Protein AF-A0A6B3EI18-F1 (afdb_monomer_lite)

Structure (mmCIF, N/CA/C/O backbone):
data_AF-A0A6B3EI18-F1
#
_entry.id   AF-A0A6B3EI18-F1
#
loop_
_atom_site.group_PDB
_atom_site.id
_atom_site.type_symbol
_atom_site.label_atom_id
_atom_site.label_alt_id
_atom_site.label_comp_id
_atom_site.label_asym_id
_atom_site.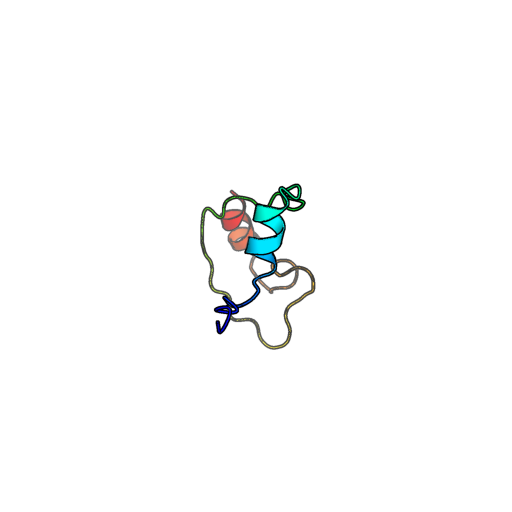label_entity_id
_atom_site.label_seq_id
_atom_site.pdbx_PDB_ins_code
_atom_site.Cartn_x
_atom_site.Cartn_y
_atom_site.Cartn_z
_atom_site.occupancy
_atom_site.B_iso_or_equiv
_atom_site.auth_seq_id
_atom_site.auth_comp_id
_atom_site.auth_asym_id
_atom_site.auth_atom_id
_atom_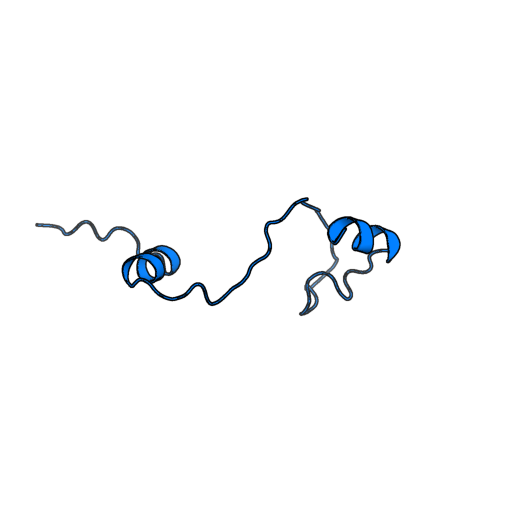site.pdbx_PDB_model_num
ATOM 1 N N . MET A 1 1 ? -9.658 -20.729 37.563 1.00 39.03 1 MET A N 1
ATOM 2 C CA . MET A 1 1 ? -10.242 -20.328 36.267 1.00 39.03 1 MET A CA 1
ATOM 3 C C . MET A 1 1 ? -9.111 -19.759 35.437 1.00 39.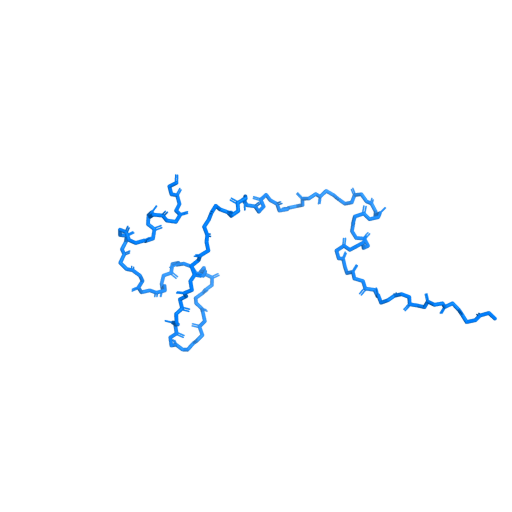03 1 MET A C 1
ATOM 5 O O . MET A 1 1 ? -8.638 -18.683 35.763 1.00 39.03 1 MET A O 1
ATOM 9 N N . ALA A 1 2 ? -8.588 -20.519 34.475 1.00 53.59 2 ALA A N 1
ATOM 10 C CA . ALA A 1 2 ? -7.600 -19.983 33.548 1.00 53.59 2 ALA A CA 1
ATOM 11 C C . ALA A 1 2 ? -8.350 -19.048 32.596 1.00 53.59 2 ALA A C 1
ATOM 13 O O . ALA A 1 2 ? -9.153 -19.514 31.788 1.00 53.59 2 ALA A O 1
ATOM 14 N N . GLU A 1 3 ? -8.162 -17.739 32.755 1.00 57.78 3 GLU A N 1
ATOM 15 C CA . GLU A 1 3 ? -8.586 -16.787 31.738 1.00 57.78 3 GLU A CA 1
ATOM 16 C C . GLU A 1 3 ? -7.886 -17.171 30.439 1.00 57.78 3 GLU A C 1
ATOM 18 O O . GLU A 1 3 ? -6.658 -17.230 30.353 1.00 57.78 3 GLU A O 1
ATOM 23 N N . ASN A 1 4 ? -8.693 -17.501 29.437 1.00 60.75 4 ASN A N 1
ATOM 24 C CA . ASN A 1 4 ? -8.239 -17.612 28.070 1.00 60.75 4 ASN A CA 1
ATOM 25 C C . ASN A 1 4 ? -7.729 -16.223 27.672 1.00 60.75 4 ASN A C 1
ATOM 27 O O . ASN A 1 4 ? -8.524 -15.358 27.307 1.00 60.75 4 ASN A O 1
ATOM 31 N N . LEU A 1 5 ? -6.421 -15.989 27.804 1.00 64.06 5 LEU A N 1
ATOM 32 C CA . LEU A 1 5 ? -5.747 -14.821 27.248 1.00 64.06 5 LEU A CA 1
ATOM 33 C C . LEU A 1 5 ? -5.810 -14.962 25.727 1.00 64.06 5 LEU A C 1
ATOM 35 O O . LEU A 1 5 ? -4.845 -15.373 25.079 1.00 64.06 5 LEU A O 1
ATOM 39 N N . ALA A 1 6 ? -6.981 -14.677 25.155 1.00 70.88 6 ALA A N 1
ATOM 40 C CA . ALA A 1 6 ? -7.122 -14.461 23.731 1.00 70.88 6 ALA A CA 1
ATOM 41 C C . ALA A 1 6 ? -5.988 -13.514 23.324 1.00 70.88 6 ALA A C 1
ATOM 43 O O . ALA A 1 6 ? -5.776 -12.486 23.973 1.00 70.88 6 ALA A O 1
ATOM 44 N N . ARG A 1 7 ? -5.192 -13.919 22.326 1.00 83.62 7 ARG A N 1
ATOM 45 C CA . ARG A 1 7 ? -4.007 -13.163 21.902 1.00 83.62 7 ARG A CA 1
ATOM 46 C C . ARG A 1 7 ? -4.377 -11.692 21.742 1.00 83.62 7 ARG A C 1
ATOM 48 O O . ARG A 1 7 ? -5.364 -11.370 21.086 1.00 83.62 7 ARG A O 1
ATOM 55 N N . PHE A 1 8 ? -3.583 -10.816 22.347 1.00 86.38 8 PHE A N 1
ATOM 56 C CA . PHE A 1 8 ? -3.795 -9.385 22.219 1.00 86.38 8 PHE A CA 1
ATOM 57 C C . PHE A 1 8 ? -3.435 -8.936 20.801 1.00 86.38 8 PHE A C 1
ATOM 59 O O . PHE A 1 8 ? -2.301 -9.109 20.355 1.00 86.38 8 PHE A O 1
ATOM 66 N N . PHE A 1 9 ? -4.399 -8.331 20.110 1.00 86.50 9 PHE A N 1
ATOM 67 C CA . PHE A 1 9 ? -4.198 -7.703 18.811 1.00 86.50 9 PHE A CA 1
ATOM 68 C C . PHE A 1 9 ? -4.488 -6.210 18.932 1.00 86.50 9 PHE A C 1
ATOM 70 O O . PHE A 1 9 ? -5.598 -5.818 19.296 1.00 86.50 9 PHE A O 1
ATOM 77 N N . CYS A 1 10 ? -3.511 -5.367 18.584 1.00 89.31 10 CYS A N 1
ATOM 78 C CA . CYS A 1 10 ? -3.650 -3.910 18.671 1.00 89.31 10 CYS A CA 1
ATOM 79 C C . CYS A 1 10 ? -4.877 -3.392 17.903 1.00 89.31 10 CYS A C 1
ATOM 81 O O . CYS A 1 10 ? -5.576 -2.511 18.396 1.00 89.31 10 CYS A O 1
ATOM 83 N N . ALA A 1 11 ? -5.160 -3.971 16.730 1.00 86.31 11 ALA A N 1
ATOM 84 C CA . ALA A 1 11 ? -6.306 -3.595 15.905 1.00 86.31 11 ALA A CA 1
ATOM 85 C C . ALA A 1 11 ? -7.651 -3.884 16.595 1.00 86.31 11 ALA A C 1
ATOM 87 O O . ALA A 1 11 ? -8.530 -3.027 16.601 1.00 86.31 11 ALA A O 1
ATOM 88 N N . GLU A 1 12 ? -7.805 -5.054 17.224 1.00 90.44 12 GLU A N 1
ATOM 89 C CA . GLU A 1 12 ? -9.038 -5.404 17.943 1.00 90.44 12 GLU A CA 1
ATOM 90 C C . GLU A 1 12 ? -9.239 -4.534 19.185 1.00 90.44 12 GLU A C 1
ATOM 92 O O . GLU A 1 12 ? -10.338 -4.038 19.429 1.00 90.44 12 GLU A O 1
ATOM 97 N N . ALA A 1 13 ? -8.164 -4.273 19.932 1.00 92.19 13 ALA A N 1
ATOM 98 C CA . ALA A 1 13 ? -8.219 -3.400 21.099 1.00 92.19 13 ALA A CA 1
ATOM 99 C C . ALA A 1 13 ? -8.604 -1.955 20.730 1.00 92.19 13 ALA A C 1
ATOM 101 O O . ALA A 1 13 ? -9.386 -1.334 21.447 1.00 92.19 13 ALA A O 1
ATOM 102 N N . ALA A 1 14 ? -8.091 -1.428 19.613 1.00 90.88 14 ALA A N 1
ATOM 103 C CA . ALA A 1 14 ? -8.456 -0.103 19.110 1.00 90.88 14 ALA A CA 1
ATOM 104 C C . ALA A 1 14 ? -9.936 -0.029 18.693 1.00 90.88 14 ALA A C 1
ATOM 106 O O . ALA A 1 14 ? -10.633 0.915 19.066 1.00 90.88 14 ALA A O 1
ATOM 107 N N . ARG A 1 15 ? -10.453 -1.061 18.003 1.00 87.75 15 ARG A N 1
ATOM 108 C CA . ARG A 1 15 ? -11.884 -1.150 17.656 1.00 87.75 15 ARG A CA 1
ATOM 109 C C . ARG A 1 15 ? -12.776 -1.199 18.894 1.00 87.75 15 ARG A C 1
ATOM 111 O O . ARG A 1 15 ? -13.773 -0.489 18.937 1.00 87.75 15 ARG A O 1
ATOM 118 N N . ALA A 1 16 ? -12.408 -1.988 19.905 1.00 93.69 16 ALA A N 1
ATOM 119 C CA . ALA A 1 16 ? -13.173 -2.106 21.149 1.00 93.69 16 ALA A CA 1
ATOM 120 C C . ALA A 1 16 ? -13.235 -0.789 21.943 1.00 93.69 16 ALA A C 1
ATOM 122 O O . ALA A 1 16 ? -14.250 -0.503 22.573 1.00 93.69 16 ALA A O 1
ATOM 123 N N . ARG A 1 17 ? -12.172 0.025 21.893 1.00 94.31 17 ARG A N 1
ATOM 124 C CA . ARG A 1 17 ? -12.158 1.374 22.482 1.00 94.31 17 ARG A CA 1
ATOM 125 C C . ARG A 1 17 ? -12.928 2.414 21.666 1.00 94.31 17 ARG A C 1
ATOM 127 O O . ARG A 1 17 ? -13.181 3.499 22.179 1.00 94.31 17 ARG A O 1
ATOM 134 N N . GLY A 1 18 ? -13.301 2.096 20.425 1.00 93.38 18 GLY A N 1
ATOM 135 C CA . GLY A 1 18 ? -13.899 3.063 19.509 1.00 93.38 18 GLY A CA 1
ATOM 136 C C . GLY A 1 18 ? -12.909 4.140 19.071 1.00 93.38 18 GLY A C 1
ATOM 137 O O . GLY A 1 18 ? -13.322 5.272 18.822 1.00 93.38 18 GLY A O 1
ATOM 138 N N . ASP A 1 19 ? -11.614 3.805 19.003 1.00 91.25 19 ASP A N 1
ATOM 139 C CA . ASP A 1 19 ? -10.597 4.726 18.502 1.00 91.25 19 ASP A CA 1
ATOM 140 C C . ASP A 1 19 ? -11.007 5.206 17.098 1.00 91.25 19 ASP A C 1
ATOM 142 O O . ASP A 1 19 ? -11.491 4.427 16.267 1.00 91.25 19 ASP A O 1
ATOM 146 N N . SER A 1 20 ? -10.808 6.494 16.815 1.00 84.19 20 SER A N 1
ATOM 147 C CA . SER A 1 20 ? -11.029 7.006 15.468 1.00 84.19 20 SER A CA 1
ATOM 148 C C . SER A 1 20 ? -10.093 6.295 14.489 1.00 84.19 20 SER A C 1
ATOM 150 O O . SER A 1 20 ? -8.919 6.045 14.777 1.00 84.19 20 SER A O 1
ATOM 152 N N . LEU A 1 21 ? -10.608 5.965 13.303 1.00 79.12 21 LEU A N 1
ATOM 153 C CA . LEU A 1 21 ? -9.784 5.472 12.204 1.00 79.12 21 LEU A CA 1
ATOM 154 C C . LEU A 1 21 ? -8.861 6.607 11.750 1.00 79.12 21 LEU A C 1
ATOM 156 O O . LEU A 1 21 ? -9.215 7.414 10.896 1.00 79.12 21 LEU A O 1
ATOM 160 N N . ALA A 1 22 ? -7.672 6.671 12.351 1.00 74.88 22 ALA A N 1
ATOM 161 C CA . ALA A 1 22 ? -6.668 7.694 12.066 1.00 74.88 22 ALA A CA 1
ATOM 162 C C . ALA A 1 22 ? -6.068 7.573 10.650 1.00 74.88 22 ALA A C 1
ATOM 164 O O . ALA A 1 22 ? -5.339 8.459 10.217 1.00 74.88 22 ALA A O 1
ATOM 165 N N . GLY A 1 23 ? -6.372 6.488 9.926 1.00 66.56 23 GLY A N 1
ATOM 166 C CA . GLY A 1 23 ? -5.950 6.272 8.548 1.00 66.56 23 GLY A CA 1
ATOM 167 C C . GLY A 1 23 ? -7.138 6.227 7.594 1.00 66.56 23 GLY A C 1
ATOM 168 O O . GLY A 1 23 ? -8.020 5.383 7.730 1.00 66.56 23 GLY A O 1
ATOM 169 N N . THR A 1 24 ? -7.119 7.073 6.569 1.00 66.25 24 THR A N 1
ATOM 170 C CA . THR A 1 24 ? -8.015 6.990 5.407 1.00 66.25 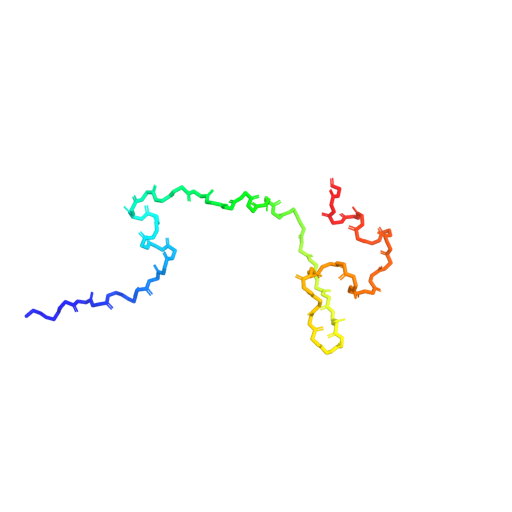24 THR A CA 1
ATOM 171 C C . THR A 1 24 ? -7.427 6.056 4.357 1.00 66.25 24 THR A C 1
ATOM 173 O O . THR A 1 24 ? -7.335 6.441 3.193 1.00 66.25 24 THR A O 1
ATOM 176 N N . ALA A 1 25 ? -6.938 4.877 4.766 1.00 70.75 25 ALA A N 1
ATOM 177 C CA . ALA A 1 25 ? -6.329 3.936 3.832 1.00 70.75 25 ALA A CA 1
ATOM 178 C C . ALA A 1 25 ? -7.317 3.713 2.672 1.00 70.75 25 ALA A C 1
ATOM 180 O O . ALA A 1 25 ? -8.424 3.221 2.916 1.00 70.75 25 ALA A O 1
ATOM 181 N N . PRO A 1 26 ? -6.986 4.159 1.449 1.00 66.38 26 PRO A N 1
ATOM 182 C CA . PRO A 1 26 ? -7.936 4.123 0.355 1.00 66.38 26 PRO A CA 1
ATOM 183 C C . PRO A 1 26 ? -8.289 2.671 0.040 1.00 66.38 26 PRO A C 1
ATOM 185 O O . PRO A 1 26 ? -7.464 1.767 0.195 1.00 66.38 26 PRO A O 1
ATOM 188 N N . HIS A 1 27 ? -9.524 2.436 -0.403 1.00 71.06 27 HIS A N 1
ATOM 189 C CA . HIS A 1 27 ? -9.916 1.114 -0.874 1.00 71.06 27 HIS A CA 1
ATOM 190 C C . HIS A 1 27 ? -9.030 0.726 -2.065 1.00 71.06 27 HIS A C 1
ATOM 192 O O . HIS A 1 27 ? -9.109 1.341 -3.128 1.00 71.06 27 HIS A O 1
ATOM 198 N N . GLY A 1 28 ? -8.179 -0.287 -1.885 1.00 73.56 28 GLY A N 1
ATOM 199 C CA . GLY A 1 28 ? -7.351 -0.820 -2.962 1.00 73.56 28 GLY A CA 1
ATOM 200 C C . GLY A 1 28 ? -8.234 -1.408 -4.062 1.00 73.56 28 GLY A C 1
ATOM 201 O O . GLY A 1 28 ? -8.991 -2.345 -3.814 1.00 73.56 28 GLY A O 1
ATOM 202 N N . ARG A 1 29 ? -8.159 -0.847 -5.273 1.00 76.19 29 ARG A N 1
ATOM 203 C CA . ARG A 1 29 ? -8.915 -1.328 -6.446 1.00 76.19 29 ARG A CA 1
ATOM 204 C C . ARG A 1 29 ? -8.188 -2.444 -7.186 1.00 76.19 29 ARG A C 1
ATOM 206 O O . ARG A 1 29 ? -8.824 -3.291 -7.805 1.00 76.19 29 ARG A O 1
ATOM 213 N N . VAL A 1 30 ? -6.861 -2.431 -7.124 1.00 79.69 30 VAL A N 1
ATOM 214 C CA . VAL A 1 30 ? -5.974 -3.356 -7.826 1.00 79.69 30 VAL A CA 1
ATOM 215 C C . VAL A 1 30 ? -4.816 -3.749 -6.918 1.00 79.69 30 VAL A C 1
ATOM 217 O O . VAL A 1 30 ? -4.420 -2.987 -6.038 1.00 79.69 30 VAL A O 1
ATOM 220 N N . TRP A 1 31 ? -4.271 -4.941 -7.151 1.00 82.94 31 TRP A N 1
ATOM 221 C CA . TRP A 1 31 ? -3.069 -5.433 -6.486 1.00 82.94 31 TRP A CA 1
ATOM 222 C C . TRP A 1 31 ? -1.958 -5.576 -7.519 1.00 82.94 31 TRP A C 1
ATOM 224 O O . TRP A 1 31 ? -2.180 -6.141 -8.590 1.00 82.94 31 TRP A O 1
ATOM 234 N N . VAL A 1 32 ? -0.770 -5.078 -7.188 1.00 84.12 32 VAL A N 1
ATOM 235 C CA . VAL A 1 32 ? 0.436 -5.233 -8.006 1.00 84.12 32 VAL A CA 1
ATOM 236 C C . VAL A 1 32 ? 1.506 -5.949 -7.195 1.00 84.12 32 VAL A C 1
ATOM 238 O O . VAL A 1 32 ? 1.624 -5.737 -5.988 1.00 84.12 32 VAL A O 1
ATOM 241 N N . LEU A 1 33 ? 2.276 -6.804 -7.862 1.00 86.94 33 LEU A N 1
ATOM 242 C CA . LEU A 1 33 ? 3.463 -7.432 -7.297 1.00 86.94 33 LEU A CA 1
ATOM 243 C C . LEU A 1 33 ? 4.682 -6.819 -7.977 1.00 86.94 33 LEU A C 1
ATOM 245 O O . LEU A 1 33 ? 4.777 -6.833 -9.202 1.00 86.94 33 LEU A O 1
ATOM 249 N N . ILE A 1 34 ? 5.590 -6.277 -7.174 1.00 84.69 34 ILE A N 1
ATOM 250 C CA . ILE A 1 34 ? 6.813 -5.632 -7.640 1.00 84.69 34 ILE A CA 1
ATOM 251 C C . ILE A 1 34 ? 7.979 -6.363 -6.986 1.00 84.69 34 ILE A C 1
ATOM 253 O O . ILE A 1 34 ? 8.049 -6.469 -5.760 1.00 84.69 34 ILE A O 1
ATOM 257 N N . GLU A 1 35 ? 8.894 -6.855 -7.809 1.00 87.00 35 GLU A N 1
ATOM 258 C CA . GLU A 1 35 ? 10.188 -7.334 -7.348 1.00 87.00 35 GLU A CA 1
ATOM 259 C C . GLU A 1 35 ? 11.164 -6.156 -7.363 1.00 87.00 35 GLU A C 1
ATOM 261 O O . GLU A 1 35 ? 11.442 -5.588 -8.419 1.00 87.00 35 GLU A O 1
ATOM 266 N N . HIS A 1 36 ? 11.645 -5.757 -6.185 1.00 84.75 36 HIS A N 1
ATOM 267 C CA . HIS A 1 36 ? 12.579 -4.645 -6.032 1.00 84.75 36 HIS A CA 1
ATOM 268 C C . HIS A 1 36 ? 13.887 -5.142 -5.399 1.00 84.75 36 HIS A C 1
ATOM 270 O O . HIS A 1 36 ? 13.846 -5.734 -4.315 1.00 84.75 36 HIS A O 1
ATOM 276 N N . PRO A 1 37 ? 15.055 -4.918 -6.029 1.00 85.81 37 PRO A N 1
ATOM 277 C CA . PRO A 1 37 ? 16.328 -5.327 -5.454 1.00 85.81 37 PRO A CA 1
ATOM 278 C C . PRO A 1 37 ? 16.685 -4.450 -4.244 1.00 85.81 37 PRO A C 1
ATOM 280 O O . PRO A 1 37 ? 16.729 -3.226 -4.330 1.00 85.81 37 PRO A O 1
ATOM 283 N N . GLY A 1 38 ? 16.999 -5.078 -3.110 1.00 85.19 38 GLY A N 1
ATOM 284 C CA . GLY A 1 38 ? 17.414 -4.371 -1.896 1.00 85.19 38 GLY A CA 1
ATOM 285 C C . GLY A 1 38 ? 16.251 -3.812 -1.068 1.00 85.19 38 GLY A C 1
ATOM 286 O O . GLY A 1 38 ? 15.128 -4.308 -1.122 1.00 85.19 38 GLY A O 1
ATOM 287 N N . GLY A 1 39 ? 16.543 -2.816 -0.228 1.00 84.69 39 GLY A N 1
ATOM 288 C CA . GLY A 1 39 ? 15.550 -2.212 0.663 1.00 84.69 39 GLY A CA 1
ATOM 289 C C . GLY A 1 39 ? 14.504 -1.391 -0.092 1.00 84.69 39 GLY A C 1
ATOM 290 O O . GLY A 1 39 ? 14.808 -0.776 -1.111 1.00 84.69 39 GLY A O 1
ATOM 291 N N . TRP A 1 40 ? 13.281 -1.357 0.435 1.00 86.00 40 TRP A N 1
ATOM 292 C CA . TRP A 1 40 ? 12.220 -0.513 -0.107 1.00 86.00 40 TRP A CA 1
ATOM 293 C C . TRP A 1 40 ? 12.480 0.975 0.178 1.00 86.00 40 TRP A C 1
ATOM 295 O O . TRP A 1 40 ? 12.916 1.310 1.286 1.00 86.00 40 TRP A O 1
ATOM 305 N N . PRO A 1 41 ? 12.181 1.878 -0.774 1.00 81.50 41 PRO A N 1
ATOM 306 C CA . PRO A 1 41 ? 12.158 3.310 -0.508 1.00 81.50 41 PRO A CA 1
ATOM 307 C C . PRO A 1 41 ? 11.096 3.675 0.552 1.00 81.50 41 PRO A C 1
ATOM 309 O O . PRO A 1 41 ? 10.110 2.953 0.713 1.00 81.50 41 PRO A O 1
ATOM 312 N N . PRO A 1 42 ? 11.259 4.805 1.275 1.00 80.06 42 PRO A N 1
ATOM 313 C CA . PRO A 1 42 ? 10.310 5.240 2.309 1.00 80.06 42 PRO A CA 1
ATOM 314 C C . PRO A 1 42 ? 8.869 5.391 1.806 1.00 80.06 42 PRO A C 1
ATOM 316 O O . PRO A 1 42 ? 7.918 5.157 2.548 1.00 80.06 42 PRO A O 1
ATOM 319 N N . ASN A 1 43 ? 8.717 5.769 0.539 1.00 74.50 43 ASN A N 1
ATOM 320 C CA . ASN A 1 43 ? 7.464 5.724 -0.190 1.00 74.50 43 ASN A CA 1
ATOM 321 C C . ASN A 1 43 ? 7.516 4.490 -1.098 1.00 74.50 43 ASN A C 1
ATOM 323 O O . ASN A 1 43 ? 8.323 4.444 -2.014 1.00 74.50 43 ASN A O 1
ATOM 327 N N . GLY A 1 44 ? 6.679 3.481 -0.838 1.00 73.50 44 GLY A N 1
ATOM 328 C CA . GLY A 1 44 ? 6.736 2.182 -1.524 1.00 73.50 44 GLY A CA 1
ATOM 329 C C . GLY A 1 44 ? 6.447 2.208 -3.032 1.00 73.50 44 GLY A C 1
ATOM 330 O O . GLY A 1 44 ? 6.528 1.163 -3.667 1.00 73.50 44 GLY A O 1
ATOM 331 N N . PHE A 1 45 ? 6.105 3.362 -3.611 1.00 78.88 45 PHE A N 1
ATOM 332 C CA . PHE A 1 45 ? 5.919 3.534 -5.056 1.00 78.88 45 PHE A CA 1
ATOM 333 C C . PHE A 1 45 ? 6.965 4.466 -5.674 1.00 78.88 45 PHE A C 1
ATOM 335 O O . PHE A 1 45 ? 7.527 4.169 -6.730 1.00 78.88 45 PHE A O 1
ATOM 342 N N . GLU A 1 46 ? 7.257 5.589 -5.015 1.00 76.88 46 GLU A N 1
ATOM 343 C CA . GLU A 1 46 ? 8.289 6.515 -5.481 1.00 76.88 46 GLU A CA 1
ATOM 344 C C . GLU A 1 46 ? 9.680 5.890 -5.340 1.00 76.88 46 GLU A C 1
ATOM 346 O O . GLU A 1 46 ? 10.072 5.414 -4.280 1.00 76.88 46 GLU A O 1
ATOM 351 N N . GLY A 1 47 ? 10.454 5.903 -6.425 1.00 76.94 47 GLY A N 1
ATOM 352 C CA . GLY A 1 47 ? 11.788 5.302 -6.438 1.00 76.94 47 GLY A CA 1
ATOM 353 C C . GLY A 1 47 ? 11.800 3.783 -6.628 1.00 76.94 47 GLY A C 1
ATOM 354 O O . GLY A 1 47 ? 12.881 3.210 -6.676 1.00 76.94 47 GLY A O 1
ATOM 355 N N . ALA A 1 48 ? 10.642 3.139 -6.829 1.00 82.69 48 ALA A N 1
ATOM 356 C CA . ALA A 1 48 ? 10.557 1.708 -7.139 1.00 82.69 48 ALA A CA 1
ATOM 357 C C . ALA A 1 48 ? 11.033 1.342 -8.567 1.00 82.69 48 ALA A C 1
ATOM 359 O O . ALA A 1 48 ? 10.989 0.176 -8.948 1.00 82.69 48 ALA A O 1
ATOM 360 N N . GLY A 1 49 ? 11.456 2.324 -9.377 1.00 82.31 49 GLY A N 1
ATOM 361 C CA . GLY A 1 49 ? 11.949 2.104 -10.744 1.00 82.31 49 GLY A CA 1
ATOM 362 C C . GLY A 1 49 ? 10.869 1.720 -11.761 1.00 82.31 49 GLY A C 1
ATOM 363 O O . GLY A 1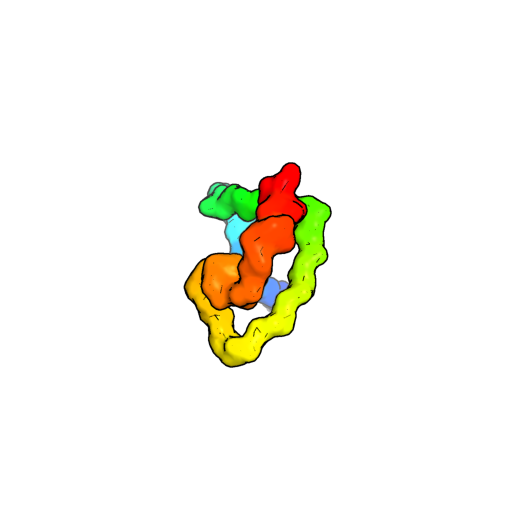 49 ? 11.189 1.197 -12.824 1.00 82.31 49 GLY A O 1
ATOM 364 N N . LEU A 1 50 ? 9.593 1.954 -11.441 1.00 84.31 50 LEU A N 1
ATOM 365 C CA . LEU A 1 50 ? 8.484 1.714 -12.359 1.00 84.31 50 LEU A CA 1
ATOM 366 C C . LEU A 1 50 ? 8.415 2.807 -13.429 1.00 84.31 50 LEU A C 1
ATOM 368 O O . LEU A 1 50 ? 8.543 3.992 -13.124 1.00 84.31 50 LEU A O 1
ATOM 372 N N . GLU A 1 51 ? 8.125 2.410 -14.667 1.00 86.56 51 GLU A N 1
ATOM 373 C CA . GLU A 1 51 ? 7.753 3.355 -15.722 1.00 86.56 51 GLU A CA 1
ATOM 374 C C . GLU A 1 51 ? 6.522 4.176 -15.287 1.00 86.56 51 GLU A C 1
ATOM 376 O O . GLU A 1 51 ? 5.528 3.577 -14.851 1.00 86.56 51 GLU A O 1
ATOM 381 N N . PRO A 1 52 ? 6.523 5.517 -15.428 1.00 84.75 52 PRO A N 1
ATOM 382 C CA . PRO A 1 52 ? 5.449 6.376 -14.915 1.00 84.75 52 PRO A CA 1
ATOM 383 C C . PRO A 1 52 ? 4.049 5.957 -15.381 1.00 84.75 52 PRO A C 1
ATOM 385 O O . PRO A 1 52 ? 3.123 5.851 -14.581 1.00 84.75 52 PRO A O 1
ATOM 388 N N . ALA A 1 53 ? 3.917 5.582 -16.656 1.00 84.62 53 ALA A N 1
ATOM 389 C CA . ALA A 1 53 ? 2.647 5.141 -17.231 1.00 84.62 53 ALA A CA 1
ATOM 390 C C . ALA A 1 53 ? 2.091 3.846 -16.604 1.00 84.62 53 ALA A C 1
ATOM 392 O O . ALA A 1 53 ? 0.894 3.574 -16.707 1.00 84.62 53 ALA A O 1
ATOM 393 N N . VAL A 1 54 ? 2.940 3.016 -15.988 1.00 83.00 54 VAL A N 1
ATOM 394 C CA . VAL A 1 54 ? 2.511 1.825 -15.239 1.00 83.00 54 VAL A CA 1
ATOM 395 C C . VAL A 1 54 ? 2.016 2.227 -13.853 1.00 83.00 54 VAL A C 1
ATOM 397 O O . VAL A 1 54 ? 0.993 1.707 -13.410 1.00 83.00 54 VAL A O 1
ATOM 400 N N . ALA A 1 55 ? 2.692 3.174 -13.198 1.00 81.38 55 ALA A N 1
ATOM 401 C CA . ALA A 1 55 ? 2.274 3.692 -11.899 1.00 81.38 55 A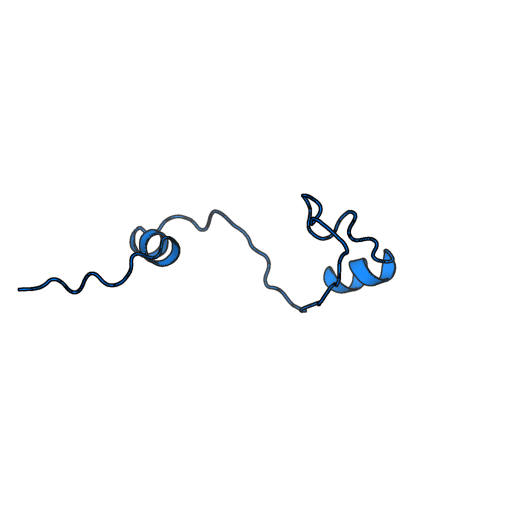LA A CA 1
ATOM 402 C C . ALA A 1 55 ? 0.918 4.407 -11.974 1.00 81.38 55 ALA A C 1
ATOM 404 O O . ALA A 1 55 ? 0.041 4.139 -11.153 1.00 81.38 55 ALA A O 1
ATOM 405 N N . ASP A 1 56 ? 0.693 5.211 -13.014 1.00 83.94 56 ASP A N 1
ATOM 406 C CA . ASP A 1 56 ? -0.568 5.934 -13.221 1.00 83.94 56 ASP A CA 1
ATOM 407 C C . ASP A 1 56 ? -1.788 5.002 -13.297 1.00 83.94 56 ASP A C 1
ATOM 409 O O . ASP A 1 56 ? -2.871 5.342 -12.823 1.00 83.94 56 ASP A O 1
ATOM 413 N N . ARG A 1 57 ? -1.626 3.780 -13.826 1.00 82.25 57 ARG A N 1
ATOM 414 C CA . ARG A 1 57 ? -2.718 2.791 -13.905 1.00 82.25 57 ARG A CA 1
ATOM 415 C C . ARG A 1 57 ? -3.187 2.284 -12.543 1.00 82.25 57 ARG A C 1
ATOM 417 O O . ARG A 1 57 ? -4.298 1.771 -12.457 1.00 82.25 57 ARG A O 1
ATOM 424 N N . VAL A 1 58 ? -2.351 2.377 -11.510 1.00 79.81 58 VAL A N 1
ATOM 425 C CA . VAL A 1 58 ? -2.700 1.951 -10.145 1.00 79.81 58 VAL A CA 1
ATOM 426 C C . VAL A 1 58 ? -3.536 3.015 -9.433 1.00 79.81 58 VAL A C 1
ATOM 428 O O . VAL A 1 58 ? -4.364 2.670 -8.591 1.00 79.81 58 VAL A O 1
ATOM 431 N N . PHE A 1 59 ? -3.346 4.287 -9.794 1.00 75.00 59 PHE A N 1
ATOM 432 C CA . PHE A 1 59 ? -4.017 5.430 -9.172 1.00 75.00 59 PHE A CA 1
ATOM 433 C C . PHE A 1 59 ? -5.245 5.947 -9.944 1.00 75.00 59 PHE A C 1
ATOM 435 O O . PHE A 1 59 ? -5.957 6.805 -9.421 1.00 75.00 59 PHE A O 1
ATOM 442 N N . ALA A 1 60 ? -5.504 5.438 -11.154 1.00 69.75 60 ALA A N 1
ATOM 443 C CA . ALA A 1 60 ? -6.725 5.696 -11.932 1.00 69.75 60 ALA A CA 1
ATOM 444 C C . ALA A 1 60 ? -7.983 5.036 -11.328 1.00 69.75 60 ALA A C 1
ATOM 446 O O . ALA A 1 60 ? -9.112 5.519 -11.589 1.00 69.75 60 ALA A O 1
#

Radius of gyration: 18.53 Å; chains: 1; bounding box: 31×28×54 Å

Sequence (60 aa):
MAENLARFFCAEAARARGDSLAGTAPHGRVWVLIEHPGGWPPNGFEGAGLEPAVADRVFA

Secondary structure (DSSP, 8-state):
-----PPP-HHHHHHHHT------------------SSSPPSSSSTTS---HHHHHHHH-

Foldseek 3Di:
DPPPPPDDDPVVVCVVVVPPPPDPPDDFPDDDDADAPDDADPPNPPPSPDDVVVVVVRVD

pLDDT: mean 79.59, std 10.33, range [39.03, 94.31]